Protein AF-A0A401H2M3-F1 (afdb_monomer_lite)

Foldseek 3Di:
DAPDDPPPPRGQDPQADNLQAGNAWDWDWFQFPNDTDIDTHGIQDPDAPHPQHHVNAEGEVVSLLVVVVVLCCQCPVVVHCCPVCNRNSVSSLVQLVVFWDQDPQQWIWGWDDPRHHYPPCVVQVVQWDDDRRTIIGTNVVRRDDPPPDDDDDDDDDDDDDDDDDDDDDPDPPPPPD

Organism: NCBI:txid139825

Radius of gyration: 21.73 Å; chains: 1; bounding box: 53×69×41 Å

Secondary structure (DSSP, 8-state):
--SSSTT-TTSPPTTB-TTS-BSS-EEEEEEETTEEEEEEEPPPPSPPPTTSEETTTEE-HHHHHHHHHHHHIIIIIS----GGGHHHHHHHHHHHHHHEEE-TTS-EEEEPPTTSEETTHHHHGGGEEEETTEEEEE-GGGPPPP-------------------------------

Sequence (177 aa):
MWPGPEGAGNNHKKGYCSDGVMQKAKTVDKVLGGMTETMQEHPPDWPQPHGIFSNGTTFHPGEFLAAIRELYDCMVVKGSTGGDRAMEYNAFAVLLSKCTIVSNDGAVLFELFSSLTMASASMYAGLIIERDGSKYLRIDFLHGAPAAGGAGAGEASGNGNSEVAADAGEGTAIAVL

Structure (mmCIF, N/CA/C/O backbone):
data_AF-A0A401H2M3-F1
#
_entry.id   AF-A0A401H2M3-F1
#
loop_
_atom_site.group_PDB
_atom_site.id
_atom_site.type_symbol
_atom_site.label_atom_id
_atom_site.label_alt_id
_atom_site.label_comp_id
_atom_site.label_asym_id
_atom_site.label_entity_id
_atom_site.label_seq_id
_atom_site.pdbx_PDB_ins_code
_atom_site.Cartn_x
_atom_site.Cartn_y
_atom_site.Cartn_z
_atom_site.occupancy
_atom_site.B_iso_or_equiv
_atom_site.auth_seq_id
_atom_site.auth_comp_id
_atom_site.auth_asym_id
_atom_site.auth_atom_id
_atom_site.pdbx_PDB_model_num
ATOM 1 N N . MET A 1 1 ? 4.047 21.543 -2.412 1.00 58.00 1 MET A N 1
ATOM 2 C CA . MET A 1 1 ? 4.382 22.501 -3.488 1.00 58.00 1 MET A CA 1
ATOM 3 C C . MET A 1 1 ? 3.529 22.134 -4.692 1.00 58.00 1 MET A C 1
ATOM 5 O O . MET A 1 1 ? 3.404 20.945 -4.961 1.00 58.00 1 MET A O 1
ATOM 9 N N . TRP A 1 2 ? 2.909 23.102 -5.360 1.00 67.69 2 TRP A N 1
ATOM 10 C CA . TRP A 1 2 ? 2.102 22.859 -6.558 1.00 67.69 2 TRP A CA 1
ATOM 11 C C . TRP A 1 2 ? 2.958 23.004 -7.822 1.00 67.69 2 TRP A C 1
ATOM 13 O O . TRP A 1 2 ? 3.799 23.903 -7.843 1.00 67.69 2 TRP A O 1
ATOM 23 N N . PRO A 1 3 ? 2.773 22.166 -8.859 1.00 71.81 3 PRO A N 1
ATOM 24 C CA . PRO A 1 3 ? 3.439 22.365 -10.146 1.00 71.81 3 PRO A CA 1
ATOM 25 C C . PRO A 1 3 ? 2.904 23.587 -10.914 1.00 71.81 3 PRO A C 1
ATOM 27 O O . PRO A 1 3 ? 3.618 24.125 -11.756 1.00 71.81 3 PRO A O 1
ATOM 30 N N . GLY A 1 4 ? 1.674 24.041 -10.637 1.00 77.62 4 GLY A N 1
ATOM 31 C CA . GLY A 1 4 ? 1.068 25.236 -11.233 1.00 77.62 4 GLY A CA 1
ATOM 32 C C . GLY A 1 4 ? 0.505 26.228 -10.201 1.00 77.62 4 GLY A C 1
ATOM 33 O O . GLY A 1 4 ? 0.520 25.953 -8.998 1.00 77.62 4 GLY A O 1
ATOM 34 N N . PRO A 1 5 ? -0.017 27.388 -10.649 1.00 81.81 5 PRO A N 1
ATOM 35 C CA . PRO A 1 5 ? -0.709 28.344 -9.779 1.00 81.81 5 PRO A CA 1
ATOM 36 C C . PRO A 1 5 ? -1.935 27.708 -9.104 1.00 81.81 5 PRO A C 1
ATOM 38 O O . PRO A 1 5 ? -2.427 26.669 -9.545 1.00 81.81 5 PRO A O 1
ATOM 41 N N . GLU A 1 6 ? -2.439 28.313 -8.026 1.00 78.62 6 GLU A N 1
ATOM 42 C CA . GLU A 1 6 ? -3.612 27.800 -7.307 1.00 78.62 6 GLU A CA 1
ATOM 43 C C . GLU A 1 6 ? -4.807 27.596 -8.258 1.00 78.62 6 GLU A C 1
ATOM 45 O O . GLU A 1 6 ? -5.121 28.457 -9.076 1.00 78.62 6 GLU A O 1
ATOM 50 N N . GLY A 1 7 ? -5.444 26.423 -8.180 1.00 72.19 7 GLY A N 1
ATOM 51 C CA . GLY A 1 7 ? -6.558 26.044 -9.058 1.00 72.19 7 GLY A CA 1
ATOM 52 C C . GLY A 1 7 ? -6.172 25.474 -10.430 1.00 72.19 7 GLY A C 1
ATOM 53 O O . GLY A 1 7 ? -7.067 25.073 -11.172 1.00 72.19 7 GLY A O 1
ATOM 54 N N . ALA A 1 8 ? -4.884 25.387 -10.781 1.00 80.62 8 ALA A N 1
ATOM 55 C CA . ALA A 1 8 ? -4.467 24.729 -12.019 1.00 80.62 8 ALA A CA 1
ATOM 56 C C . ALA A 1 8 ? -4.841 23.234 -12.012 1.00 80.62 8 ALA A C 1
ATOM 58 O O . ALA A 1 8 ? -4.640 22.541 -11.017 1.00 80.62 8 ALA A O 1
ATOM 59 N N . GLY A 1 9 ? -5.363 22.717 -13.130 1.00 75.38 9 GLY A N 1
ATOM 60 C CA . GLY A 1 9 ? -5.862 21.334 -13.219 1.00 75.38 9 GLY A CA 1
ATOM 61 C C . GLY A 1 9 ? -4.793 20.243 -13.071 1.00 75.38 9 GLY A C 1
ATOM 62 O O . GLY A 1 9 ? -5.132 19.088 -12.845 1.00 75.38 9 GLY A O 1
ATOM 63 N N . ASN A 1 10 ? -3.510 20.598 -13.174 1.00 77.12 10 ASN A N 1
ATOM 64 C CA . ASN A 1 10 ? -2.374 19.706 -12.923 1.00 77.12 10 ASN A CA 1
ATOM 65 C C . ASN A 1 10 ? -1.938 19.677 -11.447 1.00 77.12 10 ASN A C 1
ATOM 67 O O . ASN A 1 10 ? -1.023 18.935 -11.086 1.00 77.12 10 ASN A O 1
ATOM 71 N N . ASN A 1 11 ? -2.560 20.487 -10.591 1.00 80.56 11 ASN A N 1
ATOM 72 C CA . ASN A 1 11 ? -2.333 20.417 -9.161 1.00 80.56 11 ASN A CA 1
ATOM 73 C C . ASN A 1 11 ? -3.113 19.231 -8.595 1.00 80.56 11 ASN A C 1
ATOM 75 O O . ASN A 1 11 ? -4.309 19.082 -8.835 1.00 80.56 11 ASN A O 1
ATOM 79 N N . HIS A 1 12 ? -2.441 18.403 -7.798 1.00 75.44 12 HIS A N 1
ATOM 80 C CA . HIS A 1 12 ? -3.134 17.447 -6.939 1.00 75.44 12 HIS A CA 1
ATOM 81 C C . HIS A 1 12 ? -4.072 18.193 -5.953 1.00 75.44 12 HIS A C 1
ATOM 83 O O . HIS A 1 12 ? -4.098 19.421 -5.864 1.00 75.44 12 HIS A O 1
ATOM 89 N N . LYS A 1 13 ? -4.924 17.484 -5.217 1.00 80.62 13 LYS A N 1
ATOM 90 C CA . LYS A 1 13 ? -5.840 18.142 -4.272 1.00 80.62 13 LYS A CA 1
ATOM 91 C C . LYS A 1 13 ? -5.083 18.574 -3.009 1.00 80.62 13 LYS A C 1
ATOM 93 O O . LYS A 1 13 ? -4.219 17.847 -2.525 1.00 80.62 13 LYS A O 1
ATOM 98 N N . LYS A 1 14 ? -5.401 19.746 -2.439 1.00 82.00 14 LYS A N 1
ATOM 99 C CA . LYS A 1 14 ? -4.785 20.223 -1.181 1.00 82.00 14 LYS A CA 1
ATOM 100 C C . LYS A 1 14 ? -4.966 19.197 -0.058 1.00 82.00 14 LYS A C 1
ATOM 102 O O . LYS A 1 14 ? -6.077 18.718 0.152 1.00 82.00 14 LYS A O 1
ATOM 107 N N . GLY A 1 15 ? -3.886 18.916 0.675 1.00 84.56 15 GLY A N 1
ATOM 108 C CA . GLY A 1 15 ? -3.860 17.911 1.745 1.00 84.56 15 GLY A CA 1
ATOM 109 C C . GLY A 1 15 ? -3.523 16.496 1.272 1.00 84.56 15 GLY A C 1
ATOM 110 O O . GLY A 1 15 ? -3.526 15.578 2.088 1.00 84.56 15 GLY A O 1
ATOM 111 N N . TYR A 1 16 ? -3.217 16.330 -0.013 1.00 87.00 16 TYR A N 1
ATOM 112 C CA . TYR A 1 16 ? -2.813 15.069 -0.622 1.00 87.00 16 TYR A CA 1
ATOM 113 C C . TYR A 1 16 ? -1.473 15.244 -1.337 1.00 87.00 16 TYR A C 1
ATOM 115 O O . TYR A 1 16 ? -1.026 16.372 -1.531 1.00 87.00 16 TYR A O 1
ATOM 123 N N . CYS A 1 17 ? -0.818 14.149 -1.687 1.00 87.19 17 CYS A N 1
ATOM 124 C CA . CYS A 1 17 ? 0.397 14.118 -2.489 1.00 87.19 17 CYS A CA 1
ATOM 125 C C . CYS A 1 17 ? 0.068 13.819 -3.963 1.00 87.19 17 CYS A C 1
ATOM 127 O O . CYS A 1 17 ? -1.075 13.516 -4.315 1.00 87.19 17 CYS A O 1
ATOM 129 N N . SER A 1 18 ? 1.063 13.927 -4.850 1.00 86.31 18 SER A N 1
ATOM 130 C CA . SER A 1 18 ? 0.895 13.675 -6.293 1.00 86.31 18 SER A CA 1
ATOM 131 C C . SER A 1 18 ? 0.597 12.212 -6.639 1.00 86.31 18 SER A C 1
ATOM 133 O O . SER A 1 18 ? 0.041 11.940 -7.697 1.00 86.31 18 SER A O 1
ATOM 135 N N . ASP A 1 19 ? 0.951 11.289 -5.751 1.00 87.12 19 ASP A N 1
ATOM 136 C CA . ASP A 1 19 ? 0.644 9.855 -5.808 1.00 87.12 19 ASP A CA 1
ATOM 137 C C . ASP A 1 19 ? -0.743 9.518 -5.229 1.00 87.12 19 ASP A C 1
ATOM 139 O O . ASP A 1 19 ? -1.128 8.356 -5.164 1.00 87.12 19 ASP A O 1
ATOM 143 N N . GLY A 1 20 ? -1.498 10.532 -4.792 1.00 87.62 20 GLY A N 1
ATOM 144 C CA . GLY A 1 20 ? -2.831 10.368 -4.232 1.00 87.62 20 GLY A CA 1
ATOM 145 C C . GLY A 1 20 ? -2.869 10.026 -2.743 1.00 87.62 20 GLY A C 1
ATOM 146 O O . GLY A 1 20 ? -3.968 9.824 -2.240 1.00 87.62 20 GLY A O 1
ATOM 147 N N . VAL A 1 21 ? -1.745 9.993 -2.022 1.00 89.25 21 VAL A N 1
ATOM 148 C CA . VAL A 1 21 ? -1.710 9.729 -0.569 1.00 89.25 21 VAL A CA 1
ATOM 149 C C . VAL A 1 21 ? -2.149 10.961 0.239 1.00 89.25 21 VAL A C 1
ATOM 151 O O . VAL A 1 21 ? -1.914 12.095 -0.170 1.00 89.25 21 VAL A O 1
ATOM 154 N N . MET A 1 22 ? -2.805 10.780 1.393 1.00 89.50 22 MET A N 1
ATOM 155 C CA . MET A 1 22 ? -3.125 11.884 2.320 1.00 89.50 22 MET A CA 1
ATOM 156 C C . MET A 1 22 ? -1.880 12.391 3.064 1.00 89.50 22 MET A C 1
ATOM 158 O O . MET A 1 22 ? -1.012 11.615 3.417 1.00 89.50 22 MET A O 1
ATOM 162 N N . GLN A 1 23 ? -1.776 13.691 3.348 1.00 88.50 23 GLN A N 1
ATOM 163 C CA . GLN A 1 23 ? -0.568 14.268 3.974 1.00 88.50 23 GLN A CA 1
ATOM 164 C C . GLN A 1 23 ? -0.559 14.226 5.505 1.00 88.50 23 GLN A C 1
ATOM 166 O O . GLN A 1 23 ? 0.464 14.504 6.127 1.00 88.50 23 GLN A O 1
ATOM 171 N N . LYS A 1 24 ? -1.708 13.972 6.134 1.00 88.25 24 LYS A N 1
ATOM 172 C CA . LYS A 1 24 ? -1.864 14.021 7.590 1.00 88.25 24 LYS A CA 1
ATOM 173 C C . LYS A 1 24 ? -2.525 12.750 8.084 1.00 88.25 24 LYS A C 1
ATOM 175 O O . LYS A 1 24 ? -3.363 12.188 7.385 1.00 88.25 24 LYS A O 1
ATOM 180 N N . ALA A 1 25 ? -2.165 12.355 9.302 1.00 90.44 25 ALA A N 1
ATOM 181 C CA . ALA A 1 25 ? -2.829 11.263 9.988 1.00 90.44 25 ALA A CA 1
ATOM 182 C C . ALA A 1 25 ? -4.326 11.553 10.146 1.00 90.44 25 ALA A C 1
ATOM 184 O O . ALA A 1 25 ? -4.734 12.707 10.337 1.00 90.44 25 ALA A O 1
ATOM 185 N N . LYS A 1 26 ? -5.133 10.497 10.073 1.00 89.81 26 LYS A N 1
ATOM 186 C CA . LYS A 1 26 ? -6.582 10.565 10.236 1.00 89.81 26 LYS A CA 1
ATOM 187 C C . LYS A 1 26 ? -6.981 9.800 11.487 1.00 89.81 26 LYS A C 1
ATOM 189 O O . LYS A 1 26 ? -6.612 8.645 11.662 1.00 89.81 26 LYS A O 1
ATOM 194 N N . THR A 1 27 ? -7.729 10.457 12.364 1.00 91.75 27 THR A N 1
ATOM 195 C CA . THR A 1 27 ? -8.316 9.797 13.527 1.00 91.75 27 THR A CA 1
ATOM 196 C C . THR A 1 27 ? -9.466 8.912 13.065 1.00 91.75 27 THR A C 1
ATOM 198 O O . THR A 1 27 ? -10.353 9.381 12.346 1.00 91.75 27 THR A O 1
ATOM 201 N N . VAL A 1 28 ? -9.439 7.645 13.460 1.00 90.44 28 VAL A N 1
ATOM 202 C CA . VAL A 1 28 ? -10.462 6.652 13.134 1.00 90.44 28 VAL A CA 1
ATOM 203 C C . VAL A 1 28 ? -10.826 5.864 14.381 1.00 90.44 28 VAL A C 1
ATOM 205 O O . VAL A 1 28 ? -9.960 5.512 15.177 1.00 90.44 28 VAL A O 1
ATOM 208 N N . ASP A 1 29 ? -12.111 5.570 14.523 1.00 89.88 29 ASP A N 1
ATOM 209 C CA . ASP A 1 29 ? -12.599 4.676 15.562 1.00 89.88 29 ASP A CA 1
ATOM 210 C C . ASP A 1 29 ? -12.601 3.247 15.008 1.00 89.88 29 ASP A C 1
ATOM 212 O O . ASP A 1 29 ? -13.207 2.976 13.964 1.00 89.88 29 ASP A O 1
ATOM 216 N N . LYS A 1 30 ? -11.900 2.334 15.683 1.00 84.62 30 LYS A N 1
ATOM 217 C CA . LYS A 1 30 ? -11.894 0.898 15.379 1.00 84.62 30 LYS A CA 1
ATOM 218 C C . LYS A 1 30 ? -12.502 0.126 16.540 1.00 84.62 30 LYS A C 1
ATOM 220 O O . LYS A 1 30 ? -12.319 0.484 17.695 1.00 84.62 30 LYS A O 1
ATOM 225 N N . VAL A 1 31 ? -13.230 -0.942 16.232 1.00 84.06 31 VAL A N 1
ATOM 226 C CA . VAL A 1 31 ? -13.767 -1.845 17.255 1.00 84.06 31 VAL A CA 1
ATOM 227 C C . VAL A 1 31 ? -12.799 -3.011 17.407 1.00 84.06 31 VAL A C 1
ATOM 229 O O . VAL A 1 31 ? -12.793 -3.893 16.556 1.00 84.06 31 VAL A O 1
ATOM 232 N N . LEU A 1 32 ? -12.000 -3.018 18.472 1.00 81.62 32 LEU A N 1
ATOM 233 C CA . LEU A 1 32 ? -11.053 -4.087 18.795 1.00 81.62 32 LEU A CA 1
ATOM 234 C C . LEU A 1 32 ? -11.584 -4.856 20.011 1.00 81.62 32 LEU A C 1
ATOM 236 O O . LEU A 1 32 ? -11.890 -4.268 21.047 1.00 81.62 32 LEU A O 1
ATOM 240 N N . GLY A 1 33 ? -11.778 -6.172 19.885 1.00 79.38 33 GLY A N 1
ATOM 241 C CA . GLY A 1 33 ? -12.260 -7.003 21.002 1.00 79.38 33 GLY A CA 1
ATOM 242 C C . GLY A 1 33 ? -13.632 -6.594 21.571 1.00 79.38 33 GLY A C 1
ATOM 243 O O . GLY A 1 33 ? -13.918 -6.851 22.737 1.00 79.38 33 GLY A O 1
ATOM 244 N N . GLY A 1 34 ? -14.477 -5.935 20.770 1.00 80.69 34 GLY A N 1
ATOM 245 C CA . GLY A 1 34 ? -15.788 -5.427 21.195 1.00 80.69 34 GLY A CA 1
ATOM 246 C C . GLY A 1 34 ? -15.761 -4.055 21.879 1.00 80.69 34 GLY A C 1
ATOM 247 O O . GLY A 1 34 ? -16.823 -3.549 22.242 1.00 80.69 34 GLY A O 1
ATOM 248 N N . MET A 1 35 ? -14.587 -3.433 22.019 1.00 85.31 35 MET A N 1
ATOM 249 C CA . MET A 1 35 ? -14.426 -2.073 22.529 1.00 85.31 35 MET A CA 1
ATOM 250 C C . MET A 1 35 ? -14.064 -1.118 21.389 1.00 85.31 35 MET A C 1
ATOM 252 O O . MET A 1 35 ? -13.239 -1.436 2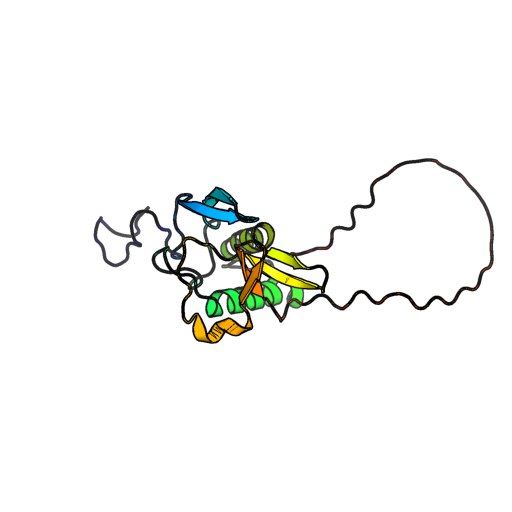0.537 1.00 85.31 35 MET A O 1
ATOM 256 N N . THR A 1 36 ? -14.694 0.057 21.357 1.00 89.31 36 THR A N 1
ATOM 257 C CA . THR A 1 36 ? -14.319 1.113 20.412 1.00 89.31 36 THR A CA 1
ATOM 258 C C . THR A 1 36 ? -13.077 1.830 20.923 1.00 89.31 36 THR A C 1
ATOM 260 O O . THR A 1 36 ? -13.110 2.442 21.990 1.00 89.31 36 THR A O 1
ATOM 263 N N . GLU A 1 37 ? -12.008 1.789 20.138 1.00 88.88 37 GLU A N 1
ATOM 264 C CA . GLU A 1 37 ? -10.766 2.509 20.374 1.00 88.88 37 GLU A CA 1
ATOM 265 C C . GLU A 1 37 ? -10.543 3.554 19.280 1.00 88.88 37 GLU A C 1
ATOM 267 O O . GLU A 1 37 ? -10.675 3.283 18.084 1.00 88.88 37 GLU A O 1
ATOM 272 N N . THR A 1 38 ? -10.188 4.767 19.695 1.00 91.00 38 THR A N 1
ATOM 273 C CA . THR A 1 38 ? -9.821 5.850 18.784 1.00 91.00 38 THR A CA 1
ATOM 274 C C . THR A 1 38 ? -8.327 5.763 18.488 1.00 91.00 3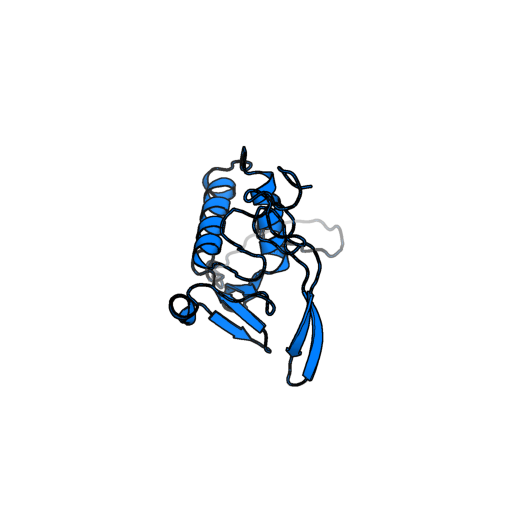8 THR A C 1
ATOM 276 O O . THR A 1 38 ? -7.503 5.937 19.387 1.00 91.00 38 THR A O 1
ATOM 279 N N . MET A 1 39 ? -7.967 5.545 17.224 1.00 88.75 39 MET A N 1
ATOM 280 C CA . MET A 1 39 ? -6.576 5.444 16.781 1.00 88.75 39 MET A CA 1
ATOM 281 C C . MET A 1 39 ? -6.232 6.481 15.709 1.00 88.75 39 MET A C 1
ATOM 283 O O . MET A 1 39 ? -7.106 7.033 15.037 1.00 88.75 39 MET A O 1
ATOM 287 N N . GLN A 1 40 ? -4.935 6.736 15.533 1.00 91.94 40 GLN A N 1
ATOM 288 C CA . GLN A 1 40 ? -4.423 7.549 14.432 1.00 91.94 40 GLN A CA 1
ATOM 289 C C . GLN A 1 40 ? -3.904 6.660 13.309 1.00 91.94 40 GLN A C 1
ATOM 291 O O . GLN A 1 40 ? -2.950 5.906 13.474 1.00 91.94 40 GLN A O 1
ATOM 296 N N . GLU A 1 41 ? -4.518 6.794 12.142 1.00 90.56 41 GLU A N 1
ATOM 297 C CA . GLU A 1 41 ? -4.067 6.153 10.921 1.00 90.56 41 GLU A CA 1
ATOM 298 C C . GLU A 1 41 ? -3.091 7.083 10.193 1.00 90.56 41 GLU A C 1
ATOM 300 O O . GLU A 1 41 ? -3.477 8.135 9.670 1.00 90.56 41 GLU A O 1
ATOM 305 N N . HIS A 1 42 ? -1.807 6.725 10.208 1.00 90.75 42 HIS A N 1
ATOM 306 C CA . HIS A 1 42 ? -0.752 7.506 9.571 1.00 90.75 42 HIS A CA 1
ATOM 307 C C . HIS A 1 42 ? -0.696 7.239 8.063 1.00 90.75 42 HIS A C 1
ATOM 309 O O . HIS A 1 42 ? -0.863 6.096 7.638 1.00 90.75 42 HIS A O 1
ATOM 315 N N . PRO A 1 43 ? -0.450 8.270 7.238 1.00 90.25 43 PRO A N 1
ATOM 316 C CA . PRO A 1 43 ? -0.304 8.062 5.809 1.00 90.25 43 PRO A CA 1
ATOM 317 C C . PRO A 1 43 ? 0.974 7.285 5.466 1.00 90.25 43 PRO A C 1
ATOM 319 O O . PRO A 1 43 ? 1.970 7.412 6.184 1.00 90.25 43 PRO A O 1
ATOM 322 N N . PRO A 1 44 ? 0.973 6.540 4.345 1.00 93.38 44 PRO A N 1
ATOM 323 C CA . PRO A 1 44 ? 2.194 6.045 3.722 1.00 93.38 44 PRO A CA 1
ATOM 324 C C . PRO A 1 44 ? 3.221 7.155 3.466 1.00 93.38 44 PRO A C 1
ATOM 326 O O . PRO A 1 44 ? 2.861 8.300 3.182 1.00 93.38 44 PRO A O 1
ATOM 329 N N . ASP A 1 45 ? 4.500 6.790 3.513 1.00 92.81 45 ASP A N 1
ATOM 330 C CA . ASP A 1 45 ? 5.602 7.697 3.194 1.00 92.81 45 ASP A CA 1
ATOM 331 C C . ASP A 1 45 ? 5.591 8.048 1.692 1.00 92.81 45 ASP A C 1
ATOM 333 O O . ASP A 1 45 ? 5.249 7.222 0.853 1.00 92.81 45 ASP A O 1
ATOM 337 N N . TRP A 1 46 ? 5.953 9.274 1.316 1.00 91.56 46 TRP A N 1
ATOM 338 C CA . TRP A 1 46 ? 6.014 9.684 -0.096 1.00 91.56 46 TRP A CA 1
ATOM 339 C C . TRP A 1 46 ? 7.429 9.469 -0.674 1.00 91.56 46 TRP A C 1
ATOM 341 O O . TRP A 1 46 ? 8.396 9.744 0.042 1.00 91.56 46 TRP A O 1
ATOM 351 N N . PRO A 1 47 ? 7.592 9.093 -1.960 1.00 94.38 47 PRO A N 1
ATOM 352 C CA . PRO A 1 47 ? 6.547 8.799 -2.946 1.00 94.38 47 PRO A CA 1
ATOM 353 C C . PRO A 1 47 ? 6.077 7.344 -2.903 1.00 94.38 47 PRO A C 1
ATOM 355 O O . PRO A 1 47 ? 6.882 6.443 -2.726 1.00 94.38 47 PRO A O 1
ATOM 358 N N . GLN A 1 48 ? 4.791 7.097 -3.125 1.00 96.50 48 GLN A N 1
ATOM 359 C CA . GLN A 1 48 ? 4.260 5.756 -3.375 1.00 96.50 48 GLN A CA 1
ATOM 360 C C . GLN A 1 48 ? 4.168 5.470 -4.884 1.00 96.50 48 GLN A C 1
ATOM 362 O O . GLN A 1 48 ? 3.979 6.406 -5.670 1.00 96.50 48 GLN A O 1
ATOM 367 N N . PRO A 1 49 ? 4.242 4.190 -5.304 1.00 96.38 49 PRO A N 1
ATOM 368 C CA . PRO A 1 49 ? 3.990 3.804 -6.685 1.00 96.38 49 PRO A CA 1
ATOM 369 C C . PRO A 1 49 ? 2.638 4.326 -7.178 1.00 96.38 49 PRO A C 1
ATOM 371 O O . PRO A 1 49 ? 1.625 4.288 -6.470 1.00 96.38 49 PRO A O 1
ATOM 374 N N . HIS A 1 50 ? 2.633 4.827 -8.411 1.00 93.06 50 HIS A N 1
ATOM 375 C CA . HIS A 1 50 ? 1.455 5.452 -8.998 1.00 93.06 50 HIS A CA 1
ATOM 376 C C . HIS A 1 50 ? 0.252 4.497 -9.048 1.00 93.06 50 HIS A C 1
ATOM 378 O O . HIS A 1 50 ? 0.396 3.316 -9.343 1.00 93.06 50 HIS A O 1
ATOM 384 N N . GLY A 1 51 ? -0.947 5.029 -8.803 1.00 94.94 51 GLY A N 1
ATOM 385 C CA . GLY A 1 51 ? -2.205 4.296 -8.962 1.00 94.94 51 GLY A CA 1
ATOM 386 C C . GLY A 1 51 ? -2.679 3.542 -7.719 1.00 94.94 51 GLY A C 1
ATOM 387 O O . GLY A 1 51 ? -3.874 3.286 -7.612 1.00 94.94 51 GLY A O 1
ATOM 388 N N . ILE A 1 52 ? -1.810 3.266 -6.736 1.00 97.25 52 ILE A N 1
ATOM 389 C CA . ILE A 1 52 ? -2.205 2.579 -5.489 1.00 97.25 52 ILE A CA 1
ATOM 390 C C . ILE A 1 52 ? -3.248 3.391 -4.715 1.00 97.25 52 ILE A C 1
ATOM 392 O O . ILE A 1 52 ? -4.213 2.837 -4.181 1.00 97.25 52 ILE A O 1
ATOM 396 N N . PHE A 1 53 ? -3.073 4.711 -4.679 1.00 95.62 53 PHE A N 1
ATOM 397 C CA . PHE A 1 53 ? -3.984 5.635 -4.025 1.00 95.62 53 PHE A CA 1
ATOM 398 C C . PHE A 1 53 ? -4.528 6.642 -5.033 1.00 95.62 53 PHE A C 1
ATOM 400 O O . PHE A 1 53 ? -3.827 7.119 -5.922 1.00 95.62 53 PHE A O 1
ATOM 407 N N . SER A 1 54 ? -5.798 7.009 -4.883 1.00 92.19 54 SER A N 1
ATOM 408 C CA . SER A 1 54 ? -6.391 8.094 -5.668 1.00 92.19 54 SER A CA 1
ATOM 409 C C . SER A 1 54 ? -7.227 9.004 -4.787 1.00 92.19 54 SER A C 1
ATOM 411 O O . SER A 1 54 ? -7.982 8.533 -3.929 1.00 92.19 54 SER A O 1
ATOM 413 N N . ASN A 1 55 ? -7.102 10.314 -5.016 1.00 85.94 55 ASN A N 1
ATOM 414 C CA . ASN A 1 55 ? -7.826 11.371 -4.301 1.00 85.94 55 ASN A CA 1
ATOM 415 C C . ASN A 1 55 ? -7.653 11.356 -2.764 1.00 85.94 55 ASN A C 1
ATOM 417 O O . ASN A 1 55 ? -8.389 12.052 -2.065 1.00 85.94 55 ASN A O 1
ATOM 421 N N . GLY A 1 56 ? -6.719 10.547 -2.246 1.00 85.81 56 GLY A N 1
ATOM 422 C CA . GLY A 1 56 ? -6.508 10.222 -0.831 1.00 85.81 56 GLY A CA 1
ATOM 423 C C . GLY A 1 56 ? -7.710 9.665 -0.099 1.00 85.81 56 GLY A C 1
ATOM 424 O O . GLY A 1 56 ? -7.792 9.773 1.121 1.00 85.81 56 GLY A O 1
ATOM 425 N N . THR A 1 57 ? -8.653 9.099 -0.840 1.00 90.56 57 THR A N 1
ATOM 426 C CA . THR A 1 57 ? -9.847 8.466 -0.279 1.00 90.56 57 THR A CA 1
ATOM 427 C C . THR A 1 57 ? -10.009 7.037 -0.741 1.00 90.56 57 THR A C 1
ATOM 429 O O . THR A 1 57 ? -10.860 6.343 -0.201 1.00 90.56 57 THR A O 1
ATOM 432 N N . THR A 1 58 ? -9.243 6.600 -1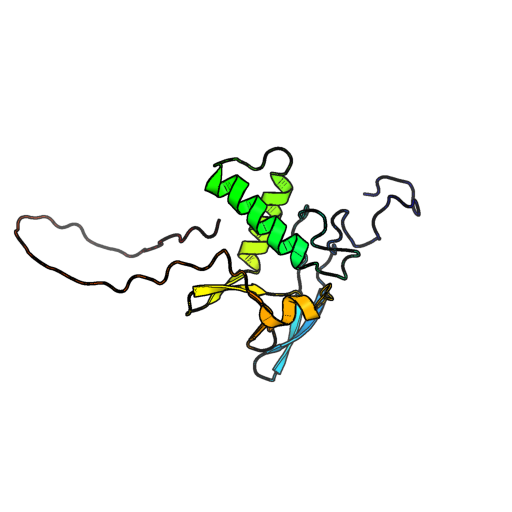.740 1.00 95.31 58 THR A N 1
ATOM 433 C CA . THR A 1 58 ? -9.452 5.310 -2.388 1.00 95.31 58 THR A CA 1
ATOM 434 C C . THR A 1 58 ? -8.138 4.568 -2.550 1.00 95.31 58 THR A C 1
ATOM 436 O O . THR A 1 58 ? -7.178 5.130 -3.075 1.00 95.31 58 THR A O 1
ATOM 439 N N . PHE A 1 59 ? -8.135 3.317 -2.105 1.00 97.00 59 PHE A N 1
ATOM 440 C CA . PHE A 1 59 ? -7.077 2.332 -2.286 1.00 97.00 59 PHE A CA 1
ATOM 441 C C . PHE A 1 59 ? -7.432 1.400 -3.450 1.00 97.00 59 PHE A C 1
ATOM 443 O O . PHE A 1 59 ? -8.578 0.951 -3.557 1.00 97.00 59 PHE A O 1
ATOM 450 N N . HIS A 1 60 ? -6.455 1.097 -4.304 1.00 97.62 60 HIS A N 1
ATOM 451 C CA . HIS A 1 60 ? -6.601 0.253 -5.491 1.00 97.62 60 HIS A CA 1
ATOM 452 C C . HIS A 1 60 ? -5.821 -1.058 -5.318 1.00 97.62 60 HIS A C 1
ATOM 454 O O . HIS A 1 60 ? -4.618 -1.092 -5.578 1.00 97.62 60 HIS A O 1
ATOM 460 N N . PRO A 1 61 ? -6.483 -2.163 -4.914 1.00 97.06 61 PRO A N 1
ATOM 461 C CA . PRO A 1 61 ? -5.800 -3.428 -4.634 1.00 97.06 61 PRO A CA 1
ATOM 462 C C . PRO A 1 61 ? -5.054 -4.007 -5.839 1.00 97.06 61 PRO A C 1
ATOM 464 O O . PRO A 1 61 ? -4.011 -4.626 -5.670 1.00 97.06 61 PRO A O 1
ATOM 467 N N . GLY A 1 62 ? -5.566 -3.805 -7.057 1.00 96.94 62 GLY A N 1
ATOM 468 C CA . GLY A 1 62 ? -4.925 -4.300 -8.278 1.00 96.94 62 GLY A CA 1
ATOM 469 C C . GLY A 1 62 ? -3.555 -3.668 -8.512 1.00 96.94 62 GLY A C 1
ATOM 470 O O . GLY A 1 62 ? -2.569 -4.387 -8.660 1.00 96.94 62 GLY A O 1
ATOM 471 N N . GLU A 1 63 ? -3.492 -2.335 -8.461 1.00 98.00 63 GLU A N 1
ATOM 472 C CA . GLU A 1 63 ? -2.245 -1.568 -8.596 1.00 98.00 63 GLU A CA 1
ATOM 473 C C . GLU A 1 63 ? -1.276 -1.881 -7.452 1.00 98.00 63 GLU A C 1
ATOM 475 O O . GLU A 1 63 ? -0.084 -2.074 -7.673 1.00 98.00 63 GLU A O 1
ATOM 480 N N . PHE A 1 64 ? -1.794 -2.028 -6.229 1.00 98.00 64 PHE A N 1
ATOM 481 C CA . PHE A 1 64 ? -0.998 -2.427 -5.071 1.00 98.00 64 PHE A CA 1
ATOM 482 C C . PHE A 1 64 ? -0.339 -3.802 -5.258 1.00 98.00 64 PHE A C 1
ATOM 484 O O . PHE A 1 64 ? 0.869 -3.947 -5.076 1.00 98.00 64 PHE A O 1
ATOM 491 N N . LEU A 1 65 ? -1.109 -4.818 -5.659 1.00 97.25 65 LEU A N 1
ATOM 492 C CA . LEU A 1 65 ? -0.587 -6.169 -5.879 1.00 97.25 65 LEU A CA 1
ATOM 493 C C . LEU A 1 65 ? 0.387 -6.218 -7.066 1.00 97.25 65 LEU A C 1
ATOM 495 O O . LEU A 1 65 ? 1.372 -6.957 -7.008 1.00 97.25 65 LEU A O 1
ATOM 499 N N . ALA A 1 66 ? 0.143 -5.435 -8.120 1.00 96.75 66 ALA A N 1
ATOM 500 C CA . ALA A 1 66 ? 1.078 -5.284 -9.233 1.00 96.75 66 ALA A CA 1
ATOM 501 C C . ALA A 1 66 ? 2.401 -4.654 -8.767 1.00 96.75 66 ALA A C 1
ATOM 503 O O . ALA A 1 66 ? 3.465 -5.208 -9.043 1.00 96.75 66 ALA A O 1
ATOM 504 N N . ALA A 1 67 ? 2.339 -3.582 -7.973 1.00 97.62 67 ALA A N 1
ATOM 505 C CA . ALA A 1 67 ? 3.516 -2.915 -7.425 1.00 97.62 67 ALA A CA 1
ATOM 506 C C . ALA A 1 67 ? 4.356 -3.835 -6.523 1.00 97.62 67 ALA A C 1
ATOM 508 O O . ALA A 1 67 ? 5.582 -3.798 -6.599 1.00 97.62 67 ALA A O 1
ATOM 509 N N . ILE A 1 68 ? 3.735 -4.710 -5.717 1.00 96.88 68 ILE A N 1
ATOM 510 C CA . ILE A 1 68 ? 4.485 -5.702 -4.918 1.00 96.88 68 ILE A CA 1
ATOM 511 C C . ILE A 1 68 ? 5.246 -6.664 -5.835 1.00 96.88 68 ILE A C 1
ATOM 513 O O . ILE A 1 68 ? 6.415 -6.957 -5.584 1.00 96.88 68 ILE A O 1
ATOM 517 N N . ARG A 1 69 ? 4.608 -7.154 -6.906 1.00 95.69 69 ARG A N 1
ATOM 518 C CA . ARG A 1 69 ? 5.268 -8.054 -7.866 1.00 95.69 69 ARG A CA 1
ATOM 519 C C . ARG A 1 69 ? 6.434 -7.367 -8.565 1.00 95.69 69 ARG A C 1
ATOM 521 O O . ARG A 1 69 ? 7.490 -7.974 -8.694 1.00 95.69 69 ARG A O 1
ATOM 528 N N . GLU A 1 70 ? 6.254 -6.118 -8.985 1.00 95.50 70 GLU A N 1
ATOM 529 C CA . GLU A 1 70 ? 7.311 -5.325 -9.618 1.00 95.50 70 GLU A CA 1
ATOM 530 C C . GLU A 1 70 ? 8.482 -5.066 -8.667 1.00 95.50 70 GLU A C 1
ATOM 532 O O . GLU A 1 70 ? 9.636 -5.237 -9.063 1.00 95.50 70 GLU A O 1
ATOM 537 N N . LEU A 1 71 ? 8.196 -4.705 -7.411 1.00 95.19 71 LEU A N 1
ATOM 538 C CA . LEU A 1 71 ? 9.214 -4.523 -6.379 1.00 95.19 71 LEU A CA 1
ATOM 539 C C . LEU A 1 71 ? 10.003 -5.819 -6.160 1.00 95.19 71 LEU A C 1
ATOM 541 O O . LEU A 1 71 ? 11.232 -5.799 -6.184 1.00 95.19 71 LEU A O 1
ATOM 545 N N . TYR A 1 72 ? 9.306 -6.947 -5.992 1.00 93.62 72 TYR A N 1
ATOM 546 C CA . TYR A 1 72 ? 9.931 -8.254 -5.787 1.00 93.62 72 TYR A CA 1
ATOM 547 C C . TYR A 1 72 ? 10.798 -8.668 -6.983 1.00 93.62 72 TYR A C 1
ATOM 549 O O . TYR A 1 72 ? 11.955 -9.047 -6.813 1.00 93.62 72 TYR A O 1
ATOM 557 N N . ASP A 1 73 ? 10.276 -8.552 -8.204 1.00 93.19 73 ASP A N 1
ATOM 558 C CA . ASP A 1 73 ? 11.029 -8.870 -9.419 1.00 93.19 73 ASP A CA 1
ATOM 559 C C . ASP A 1 73 ? 12.272 -7.974 -9.566 1.00 93.19 73 ASP A C 1
ATOM 561 O O . ASP A 1 73 ? 13.363 -8.440 -9.895 1.00 93.19 73 ASP A O 1
ATOM 565 N N . CYS A 1 74 ? 12.142 -6.682 -9.266 1.00 93.12 74 CYS A N 1
ATOM 566 C CA . CYS A 1 74 ? 13.249 -5.739 -9.364 1.00 93.12 74 CYS A CA 1
ATOM 567 C C . CYS A 1 74 ? 14.345 -6.002 -8.320 1.00 93.12 74 CYS A C 1
ATOM 569 O O . CYS A 1 74 ? 15.522 -6.092 -8.675 1.00 93.12 74 CYS A O 1
ATOM 571 N N . MET A 1 75 ? 13.965 -6.139 -7.050 1.00 91.50 75 MET A N 1
ATOM 572 C CA . MET A 1 75 ? 14.910 -6.188 -5.931 1.00 91.50 75 MET A CA 1
ATOM 573 C C . MET A 1 75 ? 15.435 -7.604 -5.683 1.00 91.50 75 MET A C 1
ATOM 575 O O . MET A 1 75 ? 16.628 -7.790 -5.467 1.00 91.50 75 MET A O 1
ATOM 579 N N . VAL A 1 76 ? 14.558 -8.609 -5.739 1.00 90.38 76 VAL A N 1
ATOM 580 C CA . VAL A 1 76 ? 14.884 -9.989 -5.348 1.00 90.38 76 VAL A CA 1
ATOM 581 C C . VAL A 1 76 ? 15.309 -10.817 -6.553 1.00 90.38 76 VAL A C 1
ATOM 583 O O . VAL A 1 76 ? 16.354 -11.459 -6.515 1.00 90.38 76 VAL A O 1
ATOM 586 N N . VAL A 1 77 ? 14.531 -10.794 -7.639 1.00 91.12 77 VAL A N 1
ATOM 587 C CA . VAL A 1 77 ? 14.822 -11.631 -8.818 1.00 91.12 77 VAL A CA 1
ATOM 588 C C . VAL A 1 77 ? 15.991 -11.061 -9.619 1.00 91.12 77 VAL A C 1
ATOM 590 O O . VAL A 1 77 ? 16.906 -11.793 -9.992 1.00 91.12 77 VAL A O 1
ATOM 593 N N . LYS A 1 78 ? 15.978 -9.750 -9.881 1.00 92.81 78 LYS A N 1
ATOM 594 C CA . LYS A 1 78 ? 17.008 -9.073 -10.685 1.00 92.81 78 LYS A CA 1
ATOM 595 C C . LYS A 1 78 ? 18.189 -8.547 -9.866 1.00 92.81 78 LYS A C 1
ATOM 597 O O . LYS A 1 78 ? 19.201 -8.196 -10.467 1.00 92.81 78 LYS A O 1
ATOM 602 N N . GLY A 1 79 ? 18.069 -8.451 -8.539 1.00 90.75 79 GLY A N 1
ATOM 603 C CA . GLY A 1 79 ? 19.111 -7.871 -7.682 1.00 90.75 79 GLY A CA 1
ATOM 604 C C . GLY A 1 79 ? 19.397 -6.391 -7.974 1.00 90.75 79 GLY A C 1
ATOM 605 O O . GLY A 1 79 ? 20.526 -5.935 -7.801 1.00 90.75 79 GLY A O 1
ATOM 606 N N . SER A 1 80 ? 18.413 -5.650 -8.495 1.00 93.00 80 SER A N 1
ATOM 607 C CA . SER A 1 80 ? 18.539 -4.227 -8.824 1.00 93.00 80 SER A CA 1
ATOM 608 C C . SER A 1 80 ? 18.234 -3.345 -7.609 1.00 93.00 80 SER A C 1
ATOM 610 O O . SER A 1 80 ? 17.647 -3.792 -6.632 1.00 93.00 80 SER A O 1
ATOM 612 N N . THR A 1 81 ? 18.597 -2.065 -7.681 1.00 90.19 81 THR A N 1
ATOM 613 C CA . THR A 1 81 ? 18.317 -1.055 -6.646 1.00 90.19 81 THR A CA 1
ATOM 614 C C . THR A 1 81 ? 17.081 -0.198 -6.950 1.00 90.19 81 THR A C 1
ATOM 616 O O . THR A 1 81 ? 16.865 0.825 -6.304 1.00 90.19 81 THR A O 1
ATOM 619 N N . GLY A 1 82 ? 16.278 -0.566 -7.956 1.00 89.31 82 GLY A N 1
ATOM 620 C CA . GLY A 1 82 ? 15.054 0.154 -8.338 1.00 89.31 82 GLY A CA 1
ATOM 621 C C . GLY A 1 82 ? 15.236 1.282 -9.361 1.00 89.31 82 GLY A C 1
ATOM 622 O O . GLY A 1 82 ? 14.245 1.747 -9.922 1.00 89.31 82 GLY A O 1
ATOM 623 N N . GLY A 1 83 ? 16.473 1.702 -9.651 1.00 92.69 83 GLY A N 1
ATOM 624 C CA . GLY A 1 83 ? 16.768 2.729 -10.661 1.00 92.69 83 GLY A CA 1
ATOM 625 C C . GLY A 1 83 ? 15.992 4.028 -10.422 1.00 92.69 83 GLY A C 1
ATOM 626 O O . GLY A 1 83 ? 15.962 4.539 -9.304 1.00 92.69 83 GLY A O 1
ATOM 627 N N . ASP A 1 84 ? 15.312 4.529 -11.453 1.00 92.12 84 ASP A N 1
ATOM 628 C CA . ASP A 1 84 ? 14.509 5.760 -11.375 1.00 92.12 84 ASP A CA 1
ATOM 629 C C . ASP A 1 84 ? 13.348 5.674 -10.363 1.00 92.12 84 ASP A C 1
ATOM 631 O O . ASP A 1 84 ? 12.848 6.700 -9.904 1.00 92.12 84 ASP A O 1
ATOM 635 N N . ARG A 1 85 ? 12.941 4.458 -9.968 1.00 93.88 85 ARG A N 1
ATOM 636 C CA . ARG A 1 85 ? 11.875 4.205 -8.983 1.00 93.88 85 ARG A CA 1
ATOM 637 C C . ARG A 1 85 ? 12.411 3.892 -7.586 1.00 93.88 85 ARG A C 1
ATOM 639 O O . ARG A 1 85 ? 11.631 3.540 -6.709 1.00 93.88 85 ARG A O 1
ATOM 646 N N . ALA A 1 86 ? 13.716 4.035 -7.340 1.00 94.38 86 ALA A N 1
ATOM 647 C CA . ALA A 1 86 ? 14.333 3.663 -6.063 1.00 94.38 86 ALA A CA 1
ATOM 648 C C . ALA A 1 86 ? 13.667 4.332 -4.846 1.00 94.38 86 ALA A C 1
ATOM 650 O O . ALA A 1 86 ? 13.454 3.681 -3.825 1.00 94.38 86 ALA A O 1
ATOM 651 N N . MET A 1 87 ? 13.291 5.613 -4.951 1.00 95.62 87 MET A N 1
ATOM 652 C CA . MET A 1 87 ? 12.585 6.301 -3.861 1.00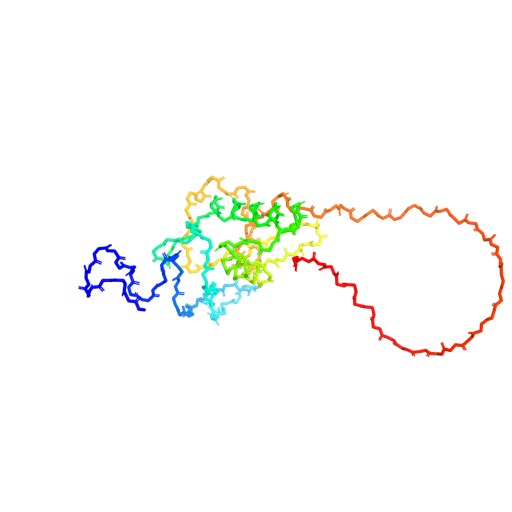 95.62 87 MET A CA 1
ATOM 653 C C . MET A 1 87 ? 11.165 5.763 -3.653 1.00 95.62 87 MET A C 1
ATOM 655 O O . MET A 1 87 ? 10.767 5.575 -2.506 1.00 95.62 87 MET A O 1
ATOM 659 N N . GLU A 1 88 ? 10.432 5.485 -4.741 1.00 95.62 88 GLU A N 1
ATOM 660 C CA . GLU A 1 88 ? 9.090 4.885 -4.676 1.00 95.62 88 GLU A CA 1
ATOM 661 C C . GLU A 1 88 ? 9.146 3.512 -4.012 1.00 95.62 88 GLU A C 1
ATOM 663 O O . GLU A 1 88 ? 8.375 3.210 -3.108 1.00 95.62 88 GLU A O 1
ATOM 668 N N . TYR A 1 89 ? 10.109 2.692 -4.424 1.00 95.94 89 TYR A N 1
ATOM 669 C CA . TYR A 1 89 ? 10.300 1.344 -3.908 1.00 95.94 89 TYR A CA 1
ATOM 670 C C . TYR A 1 89 ? 10.729 1.327 -2.447 1.00 95.94 89 TYR A C 1
ATOM 672 O O . TYR A 1 89 ? 10.246 0.486 -1.694 1.00 95.94 89 TYR A O 1
ATOM 680 N N . ASN A 1 90 ? 11.565 2.272 -2.017 1.00 96.12 90 ASN A N 1
ATOM 681 C CA . ASN A 1 90 ? 11.939 2.391 -0.612 1.00 96.12 90 ASN A CA 1
ATOM 682 C C . ASN A 1 90 ? 10.727 2.762 0.258 1.00 96.12 90 ASN A C 1
ATOM 684 O O . ASN A 1 90 ? 10.390 2.047 1.200 1.00 96.12 90 ASN A O 1
ATOM 688 N N . ALA A 1 91 ? 10.006 3.829 -0.095 1.00 96.50 91 ALA A N 1
ATOM 689 C CA . ALA A 1 91 ? 8.817 4.238 0.650 1.00 96.50 91 ALA A CA 1
ATOM 690 C C . ALA A 1 91 ? 7.710 3.167 0.615 1.00 96.50 91 ALA A C 1
ATOM 692 O O . ALA A 1 91 ? 6.987 2.982 1.598 1.00 96.50 91 ALA A O 1
ATOM 693 N N . PHE A 1 92 ? 7.586 2.423 -0.487 1.00 97.38 92 PHE A N 1
ATOM 694 C CA . PHE A 1 92 ? 6.652 1.306 -0.591 1.00 97.38 92 PHE A CA 1
ATOM 695 C C . PHE A 1 92 ? 7.069 0.107 0.267 1.00 97.38 92 PHE A C 1
ATOM 697 O O . PHE A 1 92 ? 6.230 -0.464 0.957 1.00 97.38 92 PHE A O 1
ATOM 704 N N . ALA A 1 93 ? 8.356 -0.245 0.307 1.00 95.94 93 ALA A N 1
ATOM 705 C CA . ALA A 1 93 ? 8.864 -1.293 1.192 1.00 95.94 93 ALA A CA 1
ATOM 706 C C . ALA A 1 93 ? 8.634 -0.945 2.672 1.00 95.94 93 ALA A C 1
ATOM 708 O O . ALA A 1 93 ? 8.229 -1.805 3.452 1.00 95.94 93 ALA A O 1
ATOM 709 N N . VAL A 1 94 ? 8.804 0.328 3.048 1.00 96.50 94 VAL A N 1
ATOM 710 C CA . VAL A 1 94 ? 8.479 0.820 4.395 1.00 96.50 94 VAL A CA 1
ATOM 711 C C . VAL A 1 94 ? 6.978 0.717 4.693 1.00 96.50 94 VAL A C 1
ATOM 713 O O . VAL A 1 94 ? 6.598 0.358 5.807 1.00 96.50 94 VAL A O 1
ATOM 716 N N . LEU A 1 95 ? 6.107 0.996 3.718 1.00 96.44 95 LEU A N 1
ATOM 717 C CA . LEU A 1 95 ? 4.669 0.758 3.872 1.00 96.44 95 LEU A CA 1
ATOM 718 C C . LEU A 1 95 ? 4.380 -0.733 4.108 1.00 96.44 95 LEU A C 1
ATOM 720 O O . LEU A 1 95 ? 3.643 -1.080 5.031 1.00 96.44 95 LEU A O 1
ATOM 724 N N . LEU A 1 96 ? 4.968 -1.612 3.294 1.00 96.06 96 LEU A N 1
ATOM 725 C CA . LEU A 1 96 ? 4.773 -3.055 3.417 1.00 96.06 96 LEU A CA 1
ATOM 726 C C . LEU A 1 96 ? 5.256 -3.570 4.774 1.00 96.06 96 LEU A C 1
ATOM 728 O O . LEU A 1 96 ? 4.522 -4.320 5.409 1.00 96.06 96 LEU A O 1
ATOM 732 N N . SER A 1 97 ? 6.422 -3.142 5.258 1.00 94.62 97 SER A N 1
ATOM 733 C CA . SER A 1 97 ? 6.949 -3.601 6.549 1.00 94.62 97 SER A CA 1
ATOM 734 C C . SER A 1 97 ? 6.113 -3.132 7.742 1.00 94.62 97 SER A C 1
ATOM 736 O O . SER A 1 97 ? 5.948 -3.880 8.702 1.00 94.62 97 SER A O 1
ATOM 738 N N . LYS A 1 98 ? 5.540 -1.922 7.680 1.00 94.19 98 LYS A N 1
ATOM 739 C CA . LYS A 1 98 ? 4.680 -1.373 8.743 1.00 94.19 98 LYS A CA 1
ATOM 740 C C . LYS A 1 98 ? 3.296 -2.021 8.792 1.00 94.19 98 LYS A C 1
ATOM 742 O O . LYS A 1 98 ? 2.733 -2.156 9.873 1.00 94.19 98 LYS A O 1
ATOM 747 N N . CYS A 1 99 ? 2.734 -2.366 7.634 1.00 94.94 99 CYS A N 1
ATOM 748 C CA . CYS A 1 99 ? 1.326 -2.755 7.516 1.00 94.94 99 CYS A CA 1
ATOM 749 C C . CYS A 1 99 ? 1.117 -4.227 7.143 1.00 94.94 99 CYS A C 1
ATOM 751 O O . CYS A 1 99 ? -0.027 -4.646 7.005 1.00 94.94 99 CYS A O 1
ATOM 753 N N . THR A 1 100 ? 2.175 -5.024 6.972 1.00 95.56 100 THR A N 1
ATOM 754 C CA . THR A 1 100 ? 2.052 -6.452 6.645 1.00 95.56 100 THR A CA 1
ATOM 755 C C . THR A 1 100 ? 2.374 -7.321 7.850 1.00 95.56 100 THR A C 1
ATOM 757 O O . THR A 1 100 ? 3.410 -7.156 8.487 1.00 95.56 100 THR A O 1
ATOM 760 N N . ILE A 1 101 ? 1.515 -8.300 8.118 1.00 93.94 101 ILE A N 1
ATOM 761 C CA . ILE A 1 101 ? 1.746 -9.354 9.103 1.00 93.94 101 ILE A CA 1
ATOM 762 C C . ILE A 1 101 ? 1.812 -10.713 8.409 1.00 93.94 101 ILE A C 1
ATOM 764 O O . ILE A 1 101 ? 1.109 -10.967 7.428 1.00 93.94 101 ILE A O 1
ATOM 768 N N . VAL A 1 102 ? 2.637 -11.611 8.943 1.00 93.62 102 VAL A N 1
ATOM 769 C CA . VAL A 1 102 ? 2.626 -13.026 8.564 1.00 93.62 102 VAL A CA 1
ATOM 770 C C . VAL A 1 102 ? 1.849 -13.780 9.631 1.00 93.62 102 VAL A C 1
ATOM 772 O O . VAL A 1 102 ? 2.163 -13.723 10.817 1.00 93.62 102 VAL A O 1
ATOM 775 N N . SER A 1 103 ? 0.789 -14.445 9.201 1.00 89.62 103 SER A N 1
ATOM 776 C CA . SER A 1 103 ? -0.081 -15.234 10.065 1.00 89.62 103 SER A CA 1
ATOM 777 C C . SER A 1 103 ? 0.571 -16.564 10.442 1.00 89.62 103 SER A C 1
ATOM 779 O O . SER A 1 103 ? 1.465 -17.043 9.748 1.00 89.62 103 SER A O 1
ATOM 781 N N . ASN A 1 104 ? 0.079 -17.211 11.502 1.00 87.31 104 ASN A N 1
ATOM 782 C CA . ASN A 1 104 ? 0.594 -18.512 11.957 1.00 87.31 104 ASN A CA 1
ATOM 783 C C . ASN A 1 104 ? 0.492 -19.625 10.896 1.00 87.31 104 ASN A C 1
ATOM 785 O O . ASN A 1 104 ? 1.255 -20.583 10.934 1.00 87.31 104 ASN A O 1
ATOM 789 N N . ASP A 1 105 ? -0.449 -19.509 9.958 1.00 86.00 105 ASP A N 1
ATOM 790 C CA . ASP A 1 105 ? -0.630 -20.407 8.810 1.00 86.00 105 ASP A CA 1
ATOM 791 C C . ASP A 1 105 ? 0.264 -20.045 7.606 1.00 86.00 105 ASP A C 1
ATOM 793 O O . ASP A 1 105 ? 0.152 -20.654 6.544 1.00 86.00 105 ASP A O 1
ATOM 797 N N . GLY A 1 106 ? 1.152 -19.058 7.755 1.00 87.81 106 GLY A N 1
ATOM 798 C CA . GLY A 1 106 ? 2.037 -18.568 6.701 1.00 87.81 106 GLY A CA 1
ATOM 799 C C . GLY A 1 106 ? 1.380 -17.577 5.735 1.00 87.81 106 GLY A C 1
ATOM 800 O O . GLY A 1 106 ? 2.033 -17.146 4.782 1.00 87.81 106 GLY A O 1
ATOM 801 N N . ALA A 1 107 ? 0.117 -17.191 5.957 1.00 91.25 107 ALA A N 1
ATOM 802 C CA . ALA A 1 107 ? -0.555 -16.208 5.113 1.00 91.25 107 ALA A CA 1
ATOM 803 C C . ALA A 1 107 ? 0.017 -14.800 5.332 1.00 91.25 107 ALA A C 1
ATOM 805 O O . ALA A 1 107 ? 0.080 -14.307 6.462 1.00 91.25 107 ALA A O 1
ATOM 806 N N . VAL A 1 108 ? 0.378 -14.130 4.237 1.00 95.56 108 VAL A N 1
ATOM 807 C CA . VAL A 1 108 ? 0.864 -12.744 4.239 1.00 95.56 108 VAL A CA 1
ATOM 808 C C . VAL A 1 108 ? -0.327 -11.798 4.104 1.00 95.56 108 VAL A C 1
ATOM 810 O O . VAL A 1 108 ? -1.059 -11.857 3.113 1.00 95.56 108 VAL A O 1
ATOM 813 N N . LEU A 1 109 ? -0.540 -10.947 5.108 1.00 96.25 109 LEU A N 1
ATOM 814 C CA . LEU A 1 109 ? -1.722 -10.099 5.244 1.00 96.25 109 LEU A CA 1
ATOM 815 C C . LEU A 1 109 ? -1.334 -8.631 5.375 1.00 96.25 109 LEU A C 1
ATOM 817 O O . LEU A 1 109 ? -0.679 -8.255 6.340 1.00 96.25 109 LEU A O 1
ATOM 821 N N . PHE A 1 110 ? -1.793 -7.796 4.450 1.00 97.12 110 PHE A N 1
ATOM 822 C CA . PHE A 1 110 ? -1.633 -6.346 4.521 1.00 97.12 110 PHE A CA 1
ATOM 823 C C . PHE A 1 110 ? -2.859 -5.704 5.178 1.00 97.12 110 PHE A C 1
ATOM 825 O O . PHE A 1 110 ? -3.968 -5.845 4.664 1.00 97.12 110 PHE A O 1
ATOM 832 N N . GLU A 1 111 ? -2.684 -5.011 6.299 1.00 96.06 111 GLU A N 1
ATOM 833 C CA . GLU A 1 111 ? -3.756 -4.285 6.979 1.00 96.06 111 GLU A CA 1
ATOM 834 C C . GLU A 1 111 ? -4.261 -3.128 6.112 1.00 96.06 111 GLU A C 1
ATOM 836 O O . GLU A 1 111 ? -3.509 -2.253 5.683 1.00 96.06 111 GLU A O 1
ATOM 841 N N . LEU A 1 112 ? -5.565 -3.121 5.852 1.00 95.56 112 LEU A N 1
ATOM 842 C CA . LEU A 1 112 ? -6.216 -2.082 5.074 1.00 95.56 112 LEU A CA 1
ATOM 843 C C . LEU A 1 112 ? -6.508 -0.857 5.937 1.00 95.56 112 LEU A C 1
ATOM 845 O O . LEU A 1 112 ? -7.016 -0.955 7.056 1.00 95.56 112 LEU A O 1
ATOM 849 N N . PHE A 1 113 ? -6.272 0.309 5.343 1.00 94.06 113 PHE A N 1
ATOM 850 C CA . PHE A 1 113 ? -6.632 1.597 5.914 1.00 94.06 113 PHE A CA 1
ATOM 851 C C . PHE A 1 113 ? -8.153 1.693 6.095 1.00 94.06 113 PHE A C 1
ATOM 853 O O . PHE A 1 113 ? -8.901 1.680 5.112 1.00 94.06 113 PHE A O 1
ATOM 860 N N . SER A 1 114 ? -8.633 1.818 7.334 1.00 92.38 114 SER A N 1
ATOM 861 C CA . SER A 1 114 ? -10.073 1.885 7.625 1.00 92.38 114 SER A CA 1
ATOM 862 C C . SER A 1 114 ? -10.699 3.183 7.127 1.00 92.38 114 SER A C 1
ATOM 864 O O . SER A 1 114 ? -11.910 3.260 6.910 1.00 92.38 114 SER A O 1
ATOM 866 N N . SER A 1 115 ? -9.875 4.210 6.924 1.00 92.44 115 SER A N 1
ATOM 867 C CA . SER A 1 115 ? -10.329 5.515 6.471 1.00 92.44 115 SER A CA 1
ATOM 868 C C . SER A 1 115 ? -10.496 5.637 4.952 1.00 92.44 115 SER A C 1
ATOM 870 O O . SER A 1 115 ? -11.025 6.665 4.499 1.00 92.44 115 SER A O 1
ATOM 872 N N . LEU A 1 116 ? -10.060 4.622 4.193 1.00 93.50 116 LEU A N 1
ATOM 873 C CA . LEU A 1 116 ? -10.091 4.577 2.732 1.00 93.50 116 LEU A CA 1
ATOM 874 C C . LEU A 1 116 ? -11.191 3.646 2.213 1.00 93.50 116 LEU A C 1
ATOM 876 O O . LEU A 1 116 ? -11.495 2.601 2.784 1.00 93.50 116 LEU A O 1
ATOM 880 N N . THR A 1 117 ? -11.764 4.008 1.068 1.00 95.00 117 THR A N 1
ATOM 881 C CA . THR A 1 117 ? -12.608 3.110 0.283 1.00 95.00 117 THR A CA 1
ATOM 882 C C . THR A 1 117 ? -11.742 2.211 -0.587 1.00 95.00 117 THR A C 1
ATOM 884 O O . THR A 1 117 ? -10.687 2.613 -1.071 1.00 95.00 117 THR A O 1
ATOM 887 N N . MET A 1 118 ? -12.187 0.981 -0.815 1.00 95.38 118 MET A N 1
ATOM 888 C CA . MET A 1 118 ? -11.475 0.045 -1.678 1.00 95.38 118 MET A CA 1
ATOM 889 C C . MET A 1 118 ? -12.112 0.018 -3.066 1.00 95.38 118 MET A C 1
ATOM 891 O O . MET A 1 118 ? -13.309 -0.253 -3.202 1.00 95.38 118 MET A O 1
ATOM 895 N N . ALA A 1 119 ? -11.315 0.286 -4.097 1.00 96.12 119 ALA A N 1
ATOM 896 C CA . ALA A 1 119 ? -11.757 0.176 -5.478 1.00 96.12 119 ALA A CA 1
ATOM 897 C C . ALA A 1 119 ? -12.059 -1.285 -5.835 1.00 96.12 119 ALA A C 1
ATOM 899 O O . ALA A 1 119 ? -11.323 -2.198 -5.458 1.00 96.12 119 ALA A O 1
ATOM 900 N N . SER A 1 120 ? -13.152 -1.505 -6.572 1.00 94.19 120 SER A N 1
ATOM 901 C CA . SER A 1 120 ? -13.570 -2.835 -7.041 1.00 94.19 120 SER A CA 1
ATOM 902 C C . SER A 1 120 ? -13.662 -3.889 -5.927 1.00 94.19 120 SER A C 1
ATOM 904 O O . SER A 1 120 ? -13.318 -5.048 -6.137 1.00 94.19 120 SER A O 1
ATOM 906 N N . ALA A 1 121 ? -14.141 -3.505 -4.737 1.00 91.94 121 ALA A N 1
ATOM 907 C CA . ALA A 1 121 ? -14.137 -4.354 -3.542 1.00 91.94 121 ALA A CA 1
ATOM 908 C C . ALA A 1 121 ? -14.728 -5.764 -3.748 1.00 91.94 121 ALA A C 1
ATOM 910 O O . ALA A 1 121 ? -14.209 -6.729 -3.194 1.00 91.94 121 ALA A O 1
ATOM 911 N N . SER A 1 122 ? -15.771 -5.906 -4.573 1.00 93.81 122 SER A N 1
ATOM 912 C CA . SER A 1 122 ? -16.394 -7.203 -4.879 1.00 93.81 122 SER A CA 1
ATOM 913 C C . SER A 1 122 ? -15.462 -8.174 -5.609 1.00 93.81 122 SER A C 1
ATOM 915 O O . SER A 1 122 ? -15.537 -9.375 -5.368 1.00 93.81 122 SER A O 1
ATOM 917 N N . MET A 1 123 ? -14.559 -7.674 -6.458 1.00 95.50 123 MET A N 1
ATOM 918 C CA . MET A 1 123 ? -13.568 -8.490 -7.169 1.00 95.50 123 MET A CA 1
ATOM 919 C C . MET A 1 123 ? -12.529 -9.080 -6.209 1.00 95.50 123 MET A C 1
ATOM 921 O O . MET A 1 123 ? -12.043 -10.185 -6.430 1.00 95.50 123 MET A O 1
ATOM 925 N N . TYR A 1 124 ? -12.219 -8.360 -5.131 1.00 95.00 124 TYR A N 1
ATOM 926 C CA . TYR A 1 124 ? -11.205 -8.749 -4.151 1.00 95.00 124 TYR A CA 1
ATOM 927 C C . TYR A 1 124 ? -11.793 -9.380 -2.889 1.00 95.00 124 TYR A C 1
ATOM 929 O O . TYR A 1 124 ? -11.034 -9.735 -1.995 1.00 95.00 124 TYR A O 1
ATOM 937 N N . ALA A 1 125 ? -13.115 -9.562 -2.804 1.00 94.06 125 ALA A N 1
ATOM 938 C CA . ALA A 1 125 ? -13.787 -10.038 -1.595 1.00 94.06 125 ALA A CA 1
ATOM 939 C C . ALA A 1 125 ? -13.222 -11.372 -1.072 1.00 94.06 125 ALA A C 1
ATOM 941 O O . ALA A 1 125 ? -13.080 -11.538 0.133 1.00 94.06 125 ALA A O 1
ATOM 942 N N . GLY A 1 126 ? -12.827 -12.286 -1.967 1.00 93.94 126 GLY A N 1
ATOM 943 C CA . GLY A 1 126 ? -12.202 -13.565 -1.596 1.00 93.94 126 GLY A CA 1
ATOM 944 C C . GLY A 1 126 ? -10.769 -13.462 -1.050 1.00 93.94 126 GLY A C 1
ATOM 945 O O . GLY A 1 126 ? -10.248 -14.450 -0.541 1.00 93.94 126 GLY A O 1
ATOM 946 N N . LEU A 1 127 ? -10.135 -12.291 -1.155 1.00 94.88 127 LEU A N 1
ATOM 947 C CA . LEU A 1 127 ? -8.811 -11.993 -0.600 1.00 94.88 127 LEU A CA 1
ATOM 948 C C . LEU A 1 127 ? -8.886 -11.137 0.668 1.00 94.88 127 LEU A C 1
ATOM 950 O O . LEU A 1 127 ? -7.853 -10.903 1.294 1.00 94.88 127 LEU A O 1
ATOM 954 N N . ILE A 1 128 ? -10.073 -10.651 1.042 1.00 95.94 128 ILE A N 1
ATOM 955 C CA . ILE A 1 128 ? -10.244 -9.851 2.251 1.00 95.94 128 ILE A CA 1
ATOM 956 C C . ILE A 1 128 ? -10.490 -10.762 3.441 1.00 95.94 128 ILE A C 1
ATOM 958 O O . ILE A 1 128 ? -11.390 -11.599 3.430 1.00 95.94 128 ILE A O 1
ATOM 962 N N . ILE A 1 129 ? -9.697 -10.562 4.485 1.00 94.56 129 ILE A N 1
ATOM 963 C CA . ILE A 1 129 ? -9.813 -11.272 5.752 1.00 94.56 129 ILE A CA 1
ATOM 964 C C . ILE A 1 129 ? -10.117 -10.247 6.839 1.00 94.56 129 ILE A C 1
ATOM 966 O O . ILE A 1 129 ? -9.443 -9.226 6.941 1.00 94.56 129 ILE A O 1
ATOM 970 N N . GLU A 1 130 ? -11.126 -10.518 7.661 1.00 93.25 130 GLU A N 1
ATOM 971 C CA . GLU A 1 130 ? -11.427 -9.726 8.854 1.00 93.25 130 GLU A CA 1
ATOM 972 C C . GLU A 1 130 ? -10.876 -10.431 10.096 1.00 93.25 130 GLU A C 1
ATOM 974 O O . GLU A 1 130 ? -11.120 -11.623 10.297 1.00 93.25 130 GLU A O 1
ATOM 979 N N . ARG A 1 131 ? -10.113 -9.702 10.918 1.00 89.38 131 ARG A N 1
ATOM 980 C CA . ARG A 1 131 ? -9.591 -10.174 12.209 1.00 89.38 131 ARG A CA 1
ATOM 981 C C . ARG A 1 131 ? -9.625 -9.039 13.210 1.00 89.38 131 ARG A C 1
ATOM 983 O O . ARG A 1 131 ? -9.173 -7.942 12.899 1.00 89.38 131 ARG A O 1
ATOM 990 N N . ASP A 1 132 ? -10.200 -9.312 14.376 1.00 85.12 132 ASP A N 1
ATOM 991 C CA . ASP A 1 132 ? -10.270 -8.373 15.497 1.00 85.12 132 ASP A CA 1
ATOM 992 C C . ASP A 1 132 ? -10.794 -6.979 15.109 1.00 85.12 132 ASP A C 1
ATOM 994 O O . ASP A 1 132 ? -10.379 -5.984 15.676 1.00 85.12 132 ASP A O 1
ATOM 998 N N . GLY A 1 133 ? -11.700 -6.891 14.126 1.00 84.94 133 GLY A N 1
ATOM 999 C CA . GLY A 1 133 ? -12.262 -5.623 13.639 1.00 84.94 133 GLY A CA 1
ATOM 1000 C C . GLY A 1 133 ? -11.402 -4.855 12.627 1.00 84.94 133 GLY A C 1
ATOM 1001 O O . GLY A 1 133 ? -11.848 -3.829 12.106 1.00 84.94 133 GLY A O 1
ATOM 1002 N N . SER A 1 134 ? -10.219 -5.364 12.281 1.00 90.56 134 SER A N 1
ATOM 1003 C CA . SER A 1 134 ? -9.402 -4.890 11.161 1.00 90.56 134 SER A CA 1
ATOM 1004 C C . SER A 1 134 ? -9.638 -5.728 9.903 1.00 90.56 134 SER A C 1
ATOM 1006 O O . SER A 1 134 ? -9.900 -6.932 9.956 1.00 90.56 134 SER A O 1
ATOM 1008 N N . LYS A 1 135 ? -9.535 -5.072 8.744 1.00 94.12 135 LYS A N 1
ATOM 1009 C CA . LYS A 1 135 ? -9.586 -5.711 7.425 1.00 94.12 135 LYS A CA 1
ATOM 1010 C C . LYS A 1 135 ? -8.178 -5.864 6.886 1.00 94.12 135 LYS A C 1
ATOM 1012 O O . LYS A 1 135 ? -7.390 -4.929 6.960 1.00 94.12 135 LYS A O 1
ATOM 1017 N N . TYR A 1 136 ? -7.904 -7.005 6.279 1.00 96.38 136 TYR A N 1
ATOM 1018 C CA . TYR A 1 136 ? -6.619 -7.327 5.687 1.00 96.38 136 TYR A CA 1
ATOM 1019 C C . TYR A 1 136 ? -6.804 -7.785 4.246 1.00 96.38 136 TYR A C 1
ATOM 1021 O O . TYR A 1 136 ? -7.761 -8.494 3.941 1.00 96.38 136 TYR A O 1
ATOM 1029 N N . LEU A 1 137 ? -5.872 -7.419 3.372 1.00 97.06 137 LEU A N 1
ATOM 1030 C CA . LEU A 1 137 ? -5.730 -7.979 2.035 1.00 97.06 137 LEU A CA 1
ATOM 1031 C C . LEU A 1 137 ? -4.694 -9.106 2.072 1.00 97.06 137 LEU A C 1
ATOM 1033 O O . LEU A 1 137 ? -3.539 -8.878 2.433 1.00 97.06 137 LEU A O 1
ATOM 1037 N N . ARG A 1 138 ? -5.092 -10.317 1.680 1.00 96.12 138 ARG A N 1
ATOM 1038 C CA . ARG A 1 138 ? -4.184 -11.462 1.560 1.00 96.12 138 ARG A CA 1
ATOM 1039 C C . ARG A 1 138 ? -3.336 -11.354 0.290 1.00 96.12 138 ARG A C 1
ATOM 1041 O O . ARG A 1 138 ? -3.864 -11.109 -0.796 1.00 96.12 138 ARG A O 1
ATOM 1048 N N . ILE A 1 139 ? -2.026 -11.556 0.423 1.00 95.31 139 ILE A N 1
ATOM 1049 C CA . ILE A 1 139 ? -1.053 -11.472 -0.674 1.00 95.31 139 ILE A CA 1
ATOM 1050 C C . ILE A 1 139 ? -0.590 -12.885 -1.049 1.00 95.31 139 ILE A C 1
ATOM 1052 O O . ILE A 1 139 ? 0.407 -13.401 -0.545 1.00 95.31 139 ILE A O 1
ATOM 1056 N N . ASP A 1 140 ? -1.324 -13.521 -1.964 1.00 89.69 140 ASP A N 1
ATOM 1057 C CA . ASP A 1 140 ? -1.189 -14.964 -2.214 1.00 89.69 140 ASP A CA 1
ATOM 1058 C C . ASP A 1 140 ? 0.138 -15.392 -2.853 1.00 89.69 140 ASP A C 1
ATOM 1060 O O . ASP A 1 140 ? 0.569 -16.530 -2.683 1.00 89.69 140 ASP A O 1
ATOM 1064 N N . PHE A 1 141 ? 0.810 -14.503 -3.579 1.00 85.94 141 PHE A N 1
ATOM 1065 C CA . PHE A 1 141 ? 2.058 -14.833 -4.274 1.00 85.94 141 PHE A CA 1
ATOM 1066 C C . PHE A 1 141 ? 3.315 -14.647 -3.410 1.00 85.94 141 PHE A C 1
ATOM 1068 O O . PHE A 1 141 ? 4.414 -14.878 -3.902 1.00 85.94 141 PHE A O 1
ATOM 1075 N N . LEU A 1 142 ? 3.160 -14.245 -2.143 1.00 79.69 142 LEU A N 1
ATOM 1076 C CA . LEU A 1 142 ? 4.251 -14.152 -1.167 1.00 79.69 142 LEU A CA 1
ATOM 1077 C C . LEU A 1 142 ? 4.188 -15.245 -0.089 1.00 79.69 142 LEU A C 1
ATOM 1079 O O . LEU A 1 142 ? 4.942 -15.164 0.877 1.00 79.69 142 LEU A O 1
ATOM 1083 N N . HIS A 1 143 ? 3.301 -16.243 -0.215 1.00 66.56 143 HIS A N 1
ATOM 1084 C CA . HIS A 1 143 ? 3.187 -17.309 0.785 1.00 66.56 143 HIS A CA 1
ATOM 1085 C C . HIS A 1 143 ? 4.556 -17.921 1.097 1.00 66.56 143 HIS A C 1
ATOM 1087 O O . HIS A 1 143 ? 5.273 -18.373 0.200 1.00 66.56 143 HIS A O 1
ATOM 1093 N N . GLY A 1 144 ? 4.895 -17.943 2.388 1.00 52.41 144 GLY A N 1
ATOM 1094 C CA . GLY A 1 144 ? 6.061 -18.668 2.867 1.00 52.41 144 GLY A CA 1
ATOM 1095 C C . GLY A 1 144 ? 5.909 -20.147 2.531 1.00 52.41 144 GLY A C 1
ATOM 1096 O O . GLY A 1 144 ? 4.818 -20.709 2.648 1.00 52.41 144 GLY A O 1
ATOM 1097 N N . ALA A 1 145 ? 7.000 -20.790 2.109 1.00 43.88 145 ALA A N 1
ATOM 1098 C CA . ALA A 1 145 ? 7.028 -22.245 2.058 1.00 43.88 145 ALA A CA 1
ATOM 1099 C C . ALA A 1 145 ? 6.612 -22.778 3.443 1.00 43.88 145 ALA A C 1
ATOM 1101 O O . ALA A 1 145 ? 7.087 -22.238 4.448 1.00 43.88 145 ALA A O 1
ATOM 1102 N N . PRO A 1 146 ? 5.732 -23.794 3.533 1.00 45.38 146 PRO A N 1
ATOM 1103 C CA . PRO A 1 146 ? 5.409 -24.381 4.824 1.00 45.38 146 PRO A CA 1
ATOM 1104 C C . PRO A 1 146 ? 6.722 -24.811 5.474 1.00 45.38 146 PRO A C 1
ATOM 1106 O O . PRO A 1 146 ? 7.539 -25.472 4.827 1.00 45.38 146 PRO A O 1
ATOM 1109 N N . ALA A 1 147 ? 6.947 -24.392 6.723 1.00 46.22 147 ALA A N 1
ATOM 1110 C CA . ALA A 1 147 ? 8.111 -24.815 7.485 1.00 46.22 147 ALA A CA 1
ATOM 1111 C C . ALA A 1 147 ? 8.146 -26.345 7.450 1.00 46.22 147 ALA A C 1
ATOM 1113 O O . ALA A 1 147 ? 7.260 -27.005 7.996 1.00 46.22 147 ALA A O 1
ATOM 1114 N N . ALA A 1 148 ? 9.121 -26.905 6.735 1.00 44.78 148 ALA A N 1
ATOM 1115 C CA . ALA A 1 148 ? 9.312 -28.339 6.660 1.00 44.78 148 ALA A CA 1
ATOM 1116 C C . ALA A 1 148 ? 9.693 -28.823 8.064 1.00 44.78 148 ALA A C 1
ATOM 1118 O O . ALA A 1 148 ? 10.852 -28.761 8.470 1.00 44.78 148 ALA A O 1
ATOM 1119 N N . GLY A 1 149 ? 8.685 -29.248 8.829 1.00 42.88 149 GLY A N 1
ATOM 1120 C CA . GLY A 1 149 ? 8.860 -29.973 10.078 1.00 42.88 149 GLY A CA 1
ATOM 1121 C C . GLY A 1 149 ? 9.718 -31.204 9.810 1.00 42.88 149 GLY A C 1
ATOM 1122 O O . GLY A 1 149 ? 9.434 -31.981 8.899 1.00 42.88 149 GLY A O 1
ATOM 1123 N N . GLY A 1 150 ? 10.813 -31.314 10.558 1.00 42.97 150 GLY A N 1
ATOM 1124 C CA . GLY A 1 150 ? 11.920 -32.212 10.269 1.00 42.97 150 GLY A CA 1
ATOM 1125 C C . GLY A 1 150 ? 11.561 -33.695 10.177 1.00 42.97 150 GLY A C 1
ATOM 1126 O O . GLY A 1 150 ? 10.733 -34.217 10.920 1.00 42.97 150 GLY A O 1
ATOM 1127 N N . ALA A 1 151 ? 12.295 -34.390 9.313 1.00 38.59 151 ALA A N 1
ATOM 1128 C CA . ALA A 1 151 ? 12.536 -35.817 9.435 1.00 38.59 151 ALA A CA 1
ATOM 1129 C C . ALA A 1 151 ? 13.997 -35.991 9.858 1.00 38.59 151 ALA A C 1
ATOM 1131 O O . ALA A 1 151 ? 14.920 -35.771 9.075 1.00 38.59 151 ALA A O 1
ATOM 1132 N N . GLY A 1 152 ? 14.194 -36.319 11.134 1.00 40.03 152 GLY A N 1
ATOM 1133 C CA . GLY A 1 152 ? 15.495 -36.695 11.661 1.00 40.03 152 GLY A CA 1
ATOM 1134 C C . GLY A 1 152 ? 15.983 -38.007 11.051 1.00 40.03 152 GLY A C 1
ATOM 1135 O O . GLY A 1 152 ? 15.225 -38.964 10.918 1.00 40.03 152 GLY A O 1
ATOM 1136 N N . ALA A 1 153 ? 17.273 -38.055 10.752 1.00 39.28 153 ALA A N 1
ATOM 1137 C CA . ALA A 1 153 ? 18.052 -39.281 10.731 1.00 39.28 153 ALA A CA 1
ATOM 1138 C C . ALA A 1 153 ? 19.390 -38.938 11.385 1.00 39.28 153 ALA A C 1
ATOM 1140 O O . ALA A 1 153 ? 20.190 -38.181 10.838 1.00 39.28 153 ALA A O 1
ATOM 1141 N N . GLY A 1 154 ? 19.566 -39.405 12.619 1.00 37.41 154 GLY A N 1
ATOM 1142 C CA . GLY A 1 154 ? 20.852 -39.338 13.292 1.00 37.41 154 GLY A CA 1
ATOM 1143 C C . GLY A 1 154 ? 21.818 -40.351 12.695 1.00 37.41 154 GLY A C 1
ATOM 1144 O O . GLY A 1 154 ? 21.392 -41.411 12.257 1.00 37.41 154 GLY A O 1
ATOM 1145 N N . GLU A 1 155 ? 23.106 -40.033 12.747 1.00 35.72 155 GLU A N 1
ATOM 1146 C CA . GLU A 1 155 ? 24.142 -40.954 13.212 1.00 35.72 155 GLU A CA 1
ATOM 1147 C C . GLU A 1 155 ? 25.407 -40.160 13.568 1.00 35.72 155 GLU A C 1
ATOM 1149 O O . GLU A 1 155 ? 25.754 -39.161 12.940 1.00 35.72 155 GLU A O 1
ATOM 1154 N N . ALA A 1 156 ? 26.027 -40.571 14.672 1.00 38.44 156 ALA A N 1
ATOM 1155 C CA . ALA A 1 156 ? 27.079 -39.878 15.400 1.00 38.44 156 ALA A CA 1
ATOM 1156 C C . ALA A 1 156 ? 28.484 -40.355 14.999 1.00 38.44 156 ALA A C 1
ATOM 1158 O O . ALA A 1 156 ? 28.654 -41.521 14.661 1.00 38.44 156 ALA A O 1
ATOM 1159 N N . SER A 1 157 ? 29.508 -39.509 15.187 1.00 39.50 157 SER A N 1
ATOM 1160 C CA . SER A 1 157 ? 30.804 -39.926 15.759 1.00 39.50 157 SER A CA 1
ATOM 1161 C C . SER A 1 157 ? 31.652 -38.705 16.173 1.00 39.50 157 SER A C 1
ATOM 1163 O O . SER A 1 157 ? 31.671 -37.707 15.461 1.00 39.50 157 SER A O 1
ATOM 1165 N N . GLY A 1 158 ? 32.309 -38.796 17.344 1.00 32.62 158 GLY A N 1
ATOM 1166 C CA . GLY A 1 158 ? 32.984 -37.727 18.117 1.00 32.62 158 GLY A CA 1
ATOM 1167 C C . GLY A 1 158 ? 34.259 -37.127 17.493 1.00 32.62 158 GLY A C 1
ATOM 1168 O O . GLY A 1 158 ? 34.641 -37.490 16.391 1.00 32.62 158 GLY A O 1
ATOM 1169 N N . ASN A 1 159 ? 35.019 -36.230 18.134 1.00 36.62 159 ASN A N 1
ATOM 1170 C CA . ASN A 1 159 ? 35.268 -36.004 19.563 1.00 36.62 159 ASN A CA 1
ATOM 1171 C C . ASN A 1 159 ? 36.101 -34.698 19.749 1.00 36.62 159 ASN A C 1
ATOM 1173 O O . ASN A 1 159 ? 36.982 -34.451 18.928 1.00 36.62 159 ASN A O 1
ATOM 1177 N N . GLY A 1 160 ? 35.930 -33.962 20.863 1.00 32.16 160 GLY A N 1
ATOM 1178 C CA . GLY A 1 160 ? 37.025 -33.214 21.528 1.00 32.16 160 GLY A CA 1
ATOM 1179 C C . GLY A 1 160 ? 36.960 -31.673 21.637 1.00 32.16 160 GLY A C 1
ATOM 1180 O O . GLY A 1 160 ? 37.285 -30.998 20.672 1.00 32.16 160 GLY A O 1
ATOM 1181 N N . ASN A 1 161 ? 36.636 -31.186 22.855 1.00 32.03 161 ASN A N 1
ATOM 1182 C CA . ASN A 1 161 ? 37.044 -29.959 23.599 1.00 32.03 161 ASN A CA 1
ATOM 1183 C C . ASN A 1 161 ? 37.391 -28.655 22.833 1.00 32.03 161 ASN A C 1
ATOM 1185 O O . ASN A 1 161 ? 38.200 -28.666 21.922 1.00 32.03 161 ASN A O 1
ATOM 1189 N N . SER A 1 162 ? 36.948 -27.453 23.227 1.00 39.16 162 SER A N 1
ATOM 1190 C CA . SER A 1 162 ? 36.906 -26.894 24.589 1.00 39.16 162 SER A CA 1
ATOM 1191 C C . SER A 1 162 ? 36.034 -25.625 24.696 1.00 39.16 162 SER A C 1
ATOM 1193 O O . SER A 1 162 ? 36.041 -24.766 23.822 1.00 39.16 162 SER A O 1
ATOM 1195 N N . GLU A 1 163 ? 35.354 -25.553 25.836 1.00 32.53 163 GLU A N 1
ATOM 1196 C CA . GLU A 1 163 ? 34.719 -24.455 26.583 1.00 32.53 163 GLU A CA 1
ATOM 1197 C C . GLU A 1 163 ? 35.127 -22.993 26.268 1.00 32.53 163 GLU A C 1
ATOM 1199 O O . GLU A 1 163 ? 36.277 -22.616 26.480 1.00 32.53 163 GLU A O 1
ATOM 1204 N N . VAL A 1 164 ? 34.145 -22.147 25.902 1.00 39.69 164 VAL A N 1
ATOM 1205 C CA . VAL A 1 164 ? 33.996 -20.760 26.402 1.00 39.69 164 VAL A CA 1
ATOM 1206 C C . VAL A 1 164 ? 32.497 -20.418 26.477 1.00 39.69 164 VAL A C 1
ATOM 1208 O O . VAL A 1 164 ? 31.724 -20.765 25.588 1.00 39.69 164 VAL A O 1
ATOM 1211 N N . ALA A 1 165 ? 32.097 -19.795 27.583 1.00 34.34 165 ALA A N 1
ATOM 1212 C CA . ALA A 1 165 ? 30.729 -19.573 28.040 1.00 34.34 165 ALA A CA 1
ATOM 1213 C C . ALA A 1 165 ? 29.975 -18.409 27.359 1.00 34.34 165 ALA A C 1
ATOM 1215 O O . ALA A 1 165 ? 30.612 -17.436 26.976 1.00 34.34 165 ALA A O 1
ATOM 1216 N N . ALA A 1 166 ? 28.631 -18.543 27.356 1.00 33.16 166 ALA A N 1
ATOM 1217 C CA . ALA A 1 166 ? 27.546 -17.542 27.504 1.00 33.16 166 ALA A CA 1
ATOM 1218 C C . ALA A 1 166 ? 27.590 -16.274 26.607 1.00 33.16 166 ALA A C 1
ATOM 1220 O O . ALA A 1 166 ? 28.618 -15.640 26.454 1.00 33.16 166 ALA A O 1
ATOM 1221 N N . ASP A 1 167 ? 26.523 -15.762 25.999 1.00 31.78 167 ASP A N 1
ATOM 1222 C CA . ASP A 1 167 ? 25.116 -15.683 26.380 1.00 31.78 167 ASP A CA 1
ATOM 1223 C C . ASP A 1 167 ? 24.318 -15.120 25.179 1.00 31.78 167 ASP A C 1
ATOM 1225 O O . ASP A 1 167 ? 24.861 -14.373 24.368 1.00 31.78 167 ASP A O 1
ATOM 1229 N N . ALA A 1 168 ? 23.048 -15.518 25.114 1.00 34.41 168 ALA A N 1
ATOM 1230 C CA . ALA A 1 168 ? 21.884 -14.966 24.414 1.00 34.41 168 ALA A CA 1
ATOM 1231 C C . ALA A 1 168 ? 22.032 -14.062 23.166 1.00 34.41 168 ALA A C 1
ATOM 1233 O O . ALA A 1 168 ? 22.531 -12.940 23.217 1.00 34.41 168 ALA A O 1
ATOM 1234 N N . GLY A 1 169 ? 21.350 -14.468 22.087 1.00 31.50 169 GLY A N 1
ATOM 1235 C CA . GLY A 1 169 ? 20.855 -13.514 21.091 1.00 31.50 169 GLY A CA 1
ATOM 1236 C C . GLY A 1 169 ? 20.603 -14.079 19.702 1.00 31.50 169 GLY A C 1
ATOM 1237 O O . GLY A 1 169 ? 21.135 -13.557 18.729 1.00 31.50 169 GLY A O 1
ATOM 1238 N N . GLU A 1 170 ? 19.801 -15.137 19.600 1.00 37.31 170 GLU A N 1
ATOM 1239 C CA . GLU A 1 170 ? 19.268 -15.623 18.327 1.00 37.31 170 GLU A CA 1
ATOM 1240 C C . GLU A 1 170 ? 18.363 -14.540 17.718 1.00 37.31 170 GLU A C 1
ATOM 1242 O O . GLU A 1 170 ? 17.245 -14.299 18.167 1.00 37.31 170 GLU A O 1
ATOM 1247 N N . GLY A 1 171 ? 18.884 -13.836 16.719 1.00 30.30 171 GLY A N 1
ATOM 1248 C CA . GLY A 1 171 ? 18.142 -12.895 15.895 1.00 30.30 171 GLY A CA 1
ATOM 1249 C C . GLY A 1 171 ? 18.235 -13.340 14.448 1.00 30.30 171 GLY A C 1
ATOM 1250 O O . GLY A 1 171 ? 18.941 -12.719 13.658 1.00 30.30 171 GLY A O 1
ATOM 1251 N N . THR A 1 172 ? 17.559 -14.437 14.100 1.00 31.69 172 THR A N 1
ATOM 1252 C CA . THR A 1 172 ? 17.314 -14.780 12.698 1.00 31.69 172 THR A CA 1
ATOM 1253 C C . THR A 1 172 ? 16.455 -13.669 12.112 1.00 31.69 172 THR A C 1
ATOM 1255 O O . THR A 1 172 ? 15.237 -13.643 12.279 1.00 31.69 172 THR A O 1
ATOM 1258 N N . ALA A 1 173 ? 17.111 -12.717 11.456 1.00 32.34 173 ALA A N 1
ATOM 1259 C CA . ALA A 1 173 ? 16.463 -11.769 10.578 1.00 32.34 173 ALA A CA 1
ATOM 1260 C C . ALA A 1 173 ? 15.847 -12.569 9.425 1.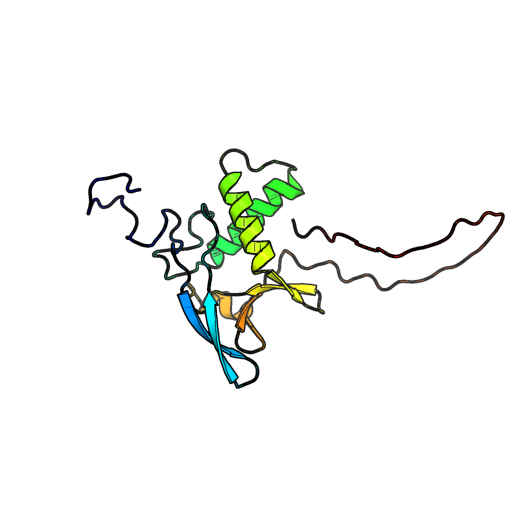00 32.34 173 ALA A C 1
ATOM 1262 O O . ALA A 1 173 ? 16.522 -12.923 8.458 1.00 32.34 173 ALA A O 1
ATOM 1263 N N . ILE A 1 174 ? 14.563 -12.902 9.547 1.00 36.00 174 ILE A N 1
ATOM 1264 C CA . ILE A 1 174 ? 13.767 -13.269 8.383 1.00 36.00 174 ILE A CA 1
ATOM 1265 C C . ILE A 1 174 ? 13.620 -11.973 7.596 1.00 36.00 174 ILE A C 1
ATOM 1267 O O . ILE A 1 174 ? 12.872 -11.079 7.989 1.00 36.00 174 ILE A O 1
ATOM 1271 N N . ALA A 1 175 ? 14.408 -11.858 6.531 1.00 30.64 175 ALA A N 1
ATOM 1272 C CA . ALA A 1 175 ? 14.304 -10.786 5.561 1.00 30.64 175 ALA A CA 1
ATOM 1273 C C . ALA A 1 175 ? 12.906 -10.835 4.932 1.00 30.64 175 ALA A C 1
ATOM 1275 O O . ALA A 1 175 ? 12.641 -11.600 4.004 1.00 30.64 175 ALA A O 1
ATOM 1276 N N . VAL A 1 176 ? 11.999 -10.027 5.468 1.00 43.41 176 VAL A N 1
ATOM 1277 C CA . VAL A 1 176 ? 10.878 -9.503 4.700 1.00 43.41 176 VAL A CA 1
ATOM 1278 C C . VAL A 1 176 ? 11.349 -8.142 4.201 1.00 43.41 176 VAL A C 1
ATOM 1280 O O . VAL A 1 176 ? 11.162 -7.140 4.884 1.00 43.41 176 VAL A O 1
ATOM 1283 N N . LEU A 1 177 ? 11.973 -8.188 3.016 1.00 39.66 177 LEU A N 1
ATOM 1284 C CA . LEU A 1 177 ? 12.614 -7.097 2.264 1.00 39.66 177 LEU A CA 1
ATOM 1285 C C . LEU A 1 177 ? 13.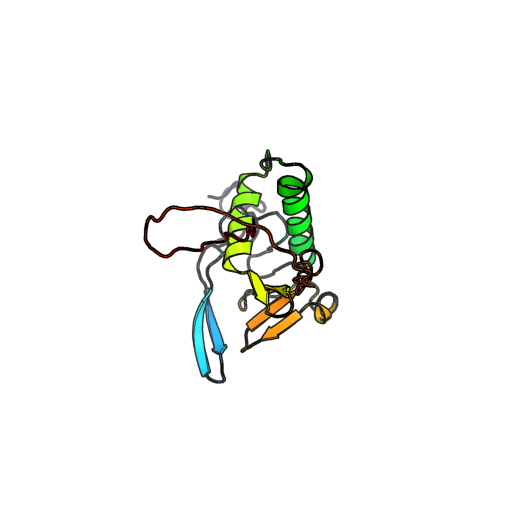904 -6.528 2.878 1.00 39.66 177 LEU A C 1
ATOM 1287 O O . LEU A 1 177 ? 13.882 -6.009 4.013 1.00 39.66 177 LEU A O 1
#

pLDDT: mean 80.33, std 21.86, range [30.3, 98.0]